Protein AF-A0A2V9ZA50-F1 (afdb_monomer_lite)

pLDDT: mean 76.61, std 16.02, range [46.16, 93.06]

Radius of gyration: 26.29 Å; chains: 1; bounding box: 40×32×88 Å

Foldseek 3Di:
DPPLVVVLVVLVVPDDLVDQLCVSCVVVLVVLVVQCVVVVVPVVSNVVSVVSNVVSVVVSVVSRPVPDDDDPDPPPPDPPDDDDDPPPDDPPPPDDD

Structure (mmCIF, N/CA/C/O backbone):
data_AF-A0A2V9ZA50-F1
#
_entry.id   AF-A0A2V9ZA50-F1
#
loop_
_atom_site.group_PDB
_atom_site.id
_atom_site.type_symbol
_atom_site.label_atom_id
_atom_site.label_alt_id
_atom_site.label_comp_id
_atom_site.label_asym_id
_atom_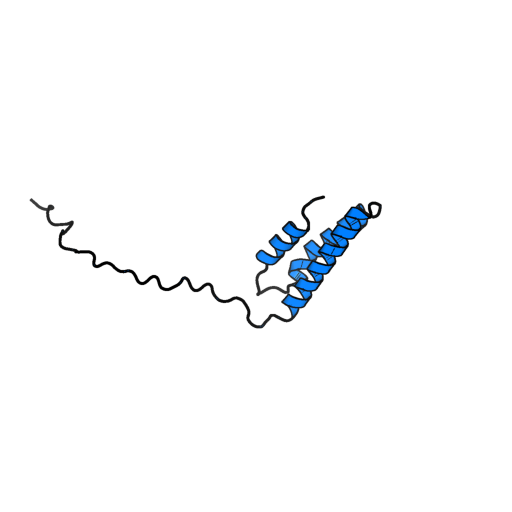site.label_entity_id
_atom_site.label_seq_id
_atom_site.pdbx_PDB_ins_code
_atom_site.Cartn_x
_atom_site.Cartn_y
_atom_site.Cartn_z
_atom_site.occupancy
_atom_site.B_iso_or_equiv
_atom_site.auth_seq_id
_atom_site.auth_comp_id
_atom_site.auth_asym_id
_atom_site.auth_atom_id
_atom_site.pdbx_PDB_model_num
ATOM 1 N N . MET A 1 1 ? -15.813 -0.631 5.575 1.00 60.38 1 MET A N 1
ATOM 2 C CA . MET A 1 1 ? -14.493 -0.207 5.072 1.00 60.38 1 MET A CA 1
ATOM 3 C C . MET A 1 1 ? -14.473 -0.186 3.558 1.00 60.38 1 MET A C 1
ATOM 5 O O . MET A 1 1 ? -15.025 -1.117 2.974 1.00 60.38 1 MET A O 1
ATOM 9 N N . PRO A 1 2 ? -13.886 0.841 2.918 1.00 65.25 2 PRO A N 1
ATOM 10 C CA . PRO A 1 2 ? -13.590 0.783 1.491 1.00 65.25 2 PRO A CA 1
ATOM 11 C C . PRO A 1 2 ? -12.679 -0.416 1.201 1.00 65.25 2 PRO A C 1
ATOM 13 O O . PRO A 1 2 ? -11.912 -0.851 2.062 1.00 65.25 2 PRO A O 1
ATOM 16 N N . ARG A 1 3 ? -12.793 -0.995 0.004 1.00 85.00 3 ARG A N 1
ATOM 17 C CA . ARG A 1 3 ? -12.028 -2.183 -0.395 1.00 85.00 3 ARG A CA 1
ATOM 18 C C . ARG A 1 3 ? -10.591 -1.785 -0.750 1.00 85.00 3 ARG A C 1
ATOM 20 O O . ARG A 1 3 ? -10.231 -1.731 -1.917 1.00 85.00 3 ARG A O 1
ATOM 27 N N . LEU A 1 4 ? -9.783 -1.471 0.265 1.00 86.81 4 LEU A N 1
ATOM 28 C CA . LEU A 1 4 ? -8.411 -0.961 0.104 1.00 86.81 4 LEU A CA 1
ATOM 29 C C . LEU A 1 4 ? -7.522 -1.885 -0.745 1.00 86.81 4 LEU A C 1
ATOM 31 O O . LEU A 1 4 ? -6.708 -1.400 -1.526 1.00 86.81 4 LEU A O 1
ATOM 35 N N . GLY A 1 5 ? -7.739 -3.200 -0.664 1.00 86.88 5 GLY A N 1
ATOM 36 C CA . GLY A 1 5 ? -7.051 -4.165 -1.522 1.00 86.88 5 GLY A CA 1
ATOM 37 C C . GLY A 1 5 ? -7.420 -4.059 -3.007 1.00 86.88 5 GLY A C 1
ATOM 38 O O . GLY A 1 5 ? -6.560 -4.290 -3.855 1.00 86.88 5 GLY A O 1
ATOM 39 N N . ASP A 1 6 ? -8.657 -3.674 -3.339 1.00 89.69 6 ASP A N 1
ATOM 40 C CA . ASP A 1 6 ? -9.063 -3.440 -4.731 1.00 89.69 6 ASP A CA 1
ATOM 41 C C . ASP A 1 6 ? -8.395 -2.169 -5.262 1.00 89.69 6 ASP A C 1
ATOM 43 O O . ASP A 1 6 ? -7.785 -2.208 -6.326 1.00 89.69 6 ASP A O 1
ATOM 47 N N . VAL A 1 7 ? -8.399 -1.087 -4.471 1.00 89.31 7 VAL A N 1
ATOM 48 C CA . VAL A 1 7 ? -7.720 0.173 -4.825 1.00 89.31 7 VAL A CA 1
ATOM 49 C C . VAL A 1 7 ? -6.236 -0.078 -5.083 1.00 89.31 7 VAL A C 1
ATOM 51 O O . VAL A 1 7 ? -5.714 0.320 -6.118 1.00 89.31 7 VAL A O 1
ATOM 54 N N . ARG A 1 8 ? -5.554 -0.808 -4.193 1.00 91.69 8 ARG A N 1
ATOM 55 C CA . ARG A 1 8 ? -4.145 -1.172 -4.387 1.00 91.69 8 ARG A CA 1
ATOM 56 C C . ARG A 1 8 ? -3.926 -1.912 -5.709 1.00 91.69 8 ARG A C 1
ATOM 58 O O . ARG A 1 8 ? -3.014 -1.570 -6.454 1.00 91.69 8 ARG A O 1
ATOM 65 N N . ARG A 1 9 ? -4.765 -2.904 -6.019 1.00 88.88 9 ARG A N 1
ATOM 66 C CA . ARG A 1 9 ? -4.670 -3.671 -7.273 1.00 88.88 9 ARG A CA 1
ATOM 67 C C . ARG A 1 9 ? -4.911 -2.809 -8.504 1.00 88.88 9 ARG A C 1
ATOM 69 O O . ARG A 1 9 ? -4.228 -3.003 -9.502 1.00 88.88 9 ARG A O 1
ATOM 76 N N . GLU A 1 10 ? -5.850 -1.870 -8.452 1.00 90.75 10 GLU A N 1
ATOM 77 C CA . GLU A 1 10 ? -6.083 -0.948 -9.564 1.00 90.75 10 GLU A CA 1
ATOM 78 C C . GLU A 1 10 ? -4.836 -0.113 -9.856 1.00 90.75 10 GLU A C 1
ATOM 80 O O . GLU A 1 10 ? -4.432 -0.020 -11.012 1.00 90.75 10 GLU A O 1
ATOM 85 N N . TRP A 1 11 ? -4.170 0.415 -8.829 1.00 90.62 11 TRP A N 1
ATOM 86 C CA . TRP A 1 11 ? -2.902 1.127 -9.012 1.00 90.62 11 TRP A CA 1
ATOM 87 C C . TRP A 1 11 ? -1.819 0.209 -9.595 1.00 90.62 11 TRP A C 1
ATOM 89 O O . TRP A 1 11 ? -1.173 0.571 -10.572 1.00 90.62 11 TRP A O 1
ATOM 99 N N . GLN A 1 12 ? -1.675 -1.015 -9.077 1.00 88.50 12 GLN A N 1
ATOM 100 C CA . GLN A 1 12 ? -0.688 -1.986 -9.576 1.00 88.50 12 GLN A CA 1
ATOM 101 C C . GLN A 1 12 ? -0.896 -2.329 -11.060 1.00 88.50 12 GLN A C 1
ATOM 103 O O . GLN A 1 12 ? 0.063 -2.432 -11.818 1.00 88.50 12 GLN A O 1
ATOM 108 N N . VAL A 1 13 ? -2.147 -2.481 -11.502 1.00 88.38 13 VAL A N 1
ATOM 109 C CA . VAL A 1 13 ? -2.473 -2.795 -12.905 1.00 88.38 13 VAL A CA 1
ATOM 110 C C . VAL A 1 13 ? -2.235 -1.600 -13.832 1.00 88.38 13 VAL A C 1
ATOM 112 O O . VAL A 1 13 ? -1.895 -1.796 -15.000 1.00 88.38 13 VAL A O 1
ATOM 115 N N . ASN A 1 14 ? -2.404 -0.376 -13.328 1.00 88.06 14 ASN A N 1
ATOM 116 C CA . ASN A 1 14 ? -2.173 0.852 -14.090 1.00 88.06 14 ASN A CA 1
ATOM 117 C C . ASN A 1 14 ? -0.706 1.311 -14.079 1.00 88.06 14 ASN A C 1
ATOM 119 O O . ASN A 1 14 ? -0.373 2.271 -14.775 1.00 88.06 14 ASN A O 1
ATOM 123 N N . PHE A 1 15 ? 0.171 0.633 -13.335 1.00 86.81 15 PHE A N 1
ATOM 124 C CA . PHE A 1 15 ? 1.592 0.947 -13.319 1.00 86.81 15 PHE A CA 1
ATOM 125 C C . PHE A 1 15 ? 2.241 0.707 -14.692 1.00 86.81 15 PHE A C 1
ATOM 127 O O . PHE A 1 15 ? 2.183 -0.388 -15.271 1.00 86.81 15 PHE A O 1
ATOM 134 N N . SER A 1 16 ? 2.889 1.753 -15.202 1.00 78.69 16 SER A N 1
ATOM 135 C CA . SER A 1 16 ? 3.716 1.709 -16.402 1.00 78.69 16 SER A CA 1
ATOM 136 C C . SER A 1 16 ? 5.164 1.447 -16.001 1.00 78.69 16 SER A C 1
ATOM 138 O O . SER A 1 16 ? 5.709 2.149 -15.160 1.00 78.69 16 SER A O 1
ATOM 140 N N . SER A 1 17 ? 5.822 0.487 -16.650 1.00 71.19 17 SER A N 1
ATOM 141 C CA . SER A 1 17 ? 7.209 0.087 -16.356 1.00 71.19 17 SER A CA 1
ATOM 142 C C . SER A 1 17 ? 8.270 1.144 -16.711 1.00 71.19 17 SER A C 1
ATOM 144 O O . SER A 1 17 ? 9.454 0.837 -16.702 1.00 71.19 17 SER A O 1
ATOM 146 N N . GLY A 1 18 ? 7.860 2.350 -17.117 1.00 71.38 18 GLY A N 1
ATOM 147 C CA . GLY A 1 18 ? 8.756 3.477 -17.393 1.00 71.38 18 GLY A CA 1
ATOM 148 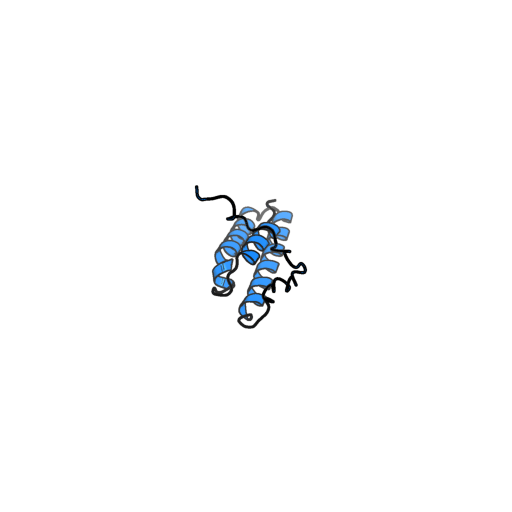C C . GLY A 1 18 ? 8.933 4.435 -16.212 1.00 71.38 18 GLY A C 1
ATOM 149 O O . GLY A 1 18 ? 9.805 5.297 -16.275 1.00 71.38 18 GLY A O 1
ATOM 150 N N . ASP A 1 19 ? 8.121 4.290 -15.164 1.00 74.38 19 ASP A N 1
ATOM 151 C CA . ASP A 1 19 ? 8.151 5.118 -13.960 1.00 74.38 19 ASP A CA 1
ATOM 152 C C . ASP A 1 19 ? 8.731 4.326 -12.779 1.00 74.38 19 ASP A C 1
ATOM 154 O O . ASP A 1 19 ? 8.666 3.098 -12.742 1.00 74.38 19 ASP A O 1
ATOM 158 N N . SER A 1 20 ? 9.293 5.021 -11.786 1.00 85.44 20 SER A N 1
ATOM 159 C CA . SER A 1 20 ? 9.711 4.380 -10.534 1.00 85.44 20 SER A CA 1
ATOM 160 C C . SER A 1 20 ? 8.472 3.926 -9.761 1.00 85.44 20 SER A C 1
ATOM 162 O O . SER A 1 20 ? 7.579 4.729 -9.485 1.00 85.44 20 SER A O 1
ATOM 164 N N . ALA A 1 21 ? 8.423 2.642 -9.393 1.00 86.62 21 ALA A N 1
ATOM 165 C CA . ALA A 1 21 ? 7.326 2.074 -8.609 1.00 86.62 21 ALA A CA 1
ATOM 166 C C . ALA A 1 21 ? 7.112 2.814 -7.277 1.00 86.62 21 ALA A C 1
ATOM 168 O O . ALA A 1 21 ? 5.974 2.948 -6.829 1.00 86.62 21 ALA A O 1
ATOM 169 N N . ASP A 1 22 ? 8.190 3.322 -6.672 1.00 86.88 22 ASP A N 1
ATOM 170 C CA . ASP A 1 22 ? 8.150 4.076 -5.415 1.00 86.88 22 ASP A CA 1
ATOM 171 C C . ASP A 1 22 ? 7.461 5.442 -5.600 1.00 86.88 22 ASP A C 1
ATOM 173 O O . ASP A 1 22 ? 6.498 5.736 -4.894 1.00 86.88 22 ASP A O 1
ATOM 177 N N . ASP A 1 23 ? 7.865 6.212 -6.621 1.00 88.31 23 ASP A N 1
ATOM 178 C CA . ASP A 1 23 ? 7.263 7.513 -6.972 1.00 88.31 23 ASP A CA 1
ATOM 179 C C . ASP A 1 23 ? 5.790 7.354 -7.370 1.00 88.31 23 ASP A C 1
ATOM 181 O O . ASP A 1 23 ? 4.917 8.087 -6.904 1.00 88.31 23 ASP A O 1
ATOM 185 N N . TYR A 1 24 ? 5.490 6.361 -8.215 1.00 90.50 24 TYR A N 1
ATOM 186 C CA . TYR A 1 24 ? 4.129 6.118 -8.688 1.00 90.50 24 TYR A CA 1
ATOM 187 C C . TYR A 1 24 ? 3.179 5.761 -7.539 1.00 90.50 24 TYR A C 1
ATOM 189 O O . TYR A 1 24 ? 2.023 6.180 -7.539 1.00 90.50 24 TYR A O 1
ATOM 197 N N . MET A 1 25 ? 3.651 4.997 -6.552 1.00 90.56 25 MET A N 1
ATOM 198 C CA . MET A 1 25 ? 2.833 4.544 -5.425 1.00 90.56 25 MET A CA 1
ATOM 199 C C . MET A 1 25 ? 2.810 5.518 -4.237 1.00 90.56 25 MET A C 1
ATOM 201 O O . MET A 1 25 ? 2.018 5.315 -3.309 1.00 90.56 25 MET A O 1
ATOM 205 N N . GLU A 1 26 ? 3.620 6.581 -4.244 1.00 91.31 26 GLU A N 1
ATOM 206 C CA . GLU A 1 26 ? 3.696 7.565 -3.156 1.00 91.31 26 GLU A CA 1
ATOM 207 C C . GLU A 1 26 ? 2.322 8.153 -2.761 1.00 91.31 26 GLU A C 1
ATOM 209 O O . GLU A 1 26 ? 1.997 8.138 -1.567 1.00 91.31 26 GLU A O 1
ATOM 214 N N . PRO A 1 27 ? 1.441 8.568 -3.698 1.00 92.44 27 PRO A N 1
ATOM 215 C CA . PRO A 1 27 ? 0.136 9.127 -3.335 1.00 92.44 27 PRO A CA 1
ATOM 216 C C . PRO A 1 27 ? -0.778 8.115 -2.625 1.00 92.44 27 PRO A C 1
ATOM 218 O O . PRO A 1 27 ? -1.563 8.467 -1.736 1.00 92.44 27 PRO A O 1
ATOM 221 N N . LEU A 1 28 ? -0.681 6.836 -3.003 1.00 91.62 28 LEU A N 1
ATOM 222 C CA . LEU A 1 28 ? -1.439 5.761 -2.368 1.00 91.62 28 LEU A CA 1
ATOM 223 C C . LEU A 1 28 ? -0.918 5.488 -0.950 1.00 91.62 28 LEU A C 1
ATOM 225 O O . LEU A 1 28 ? -1.708 5.277 -0.026 1.00 91.62 28 LEU A O 1
ATOM 229 N N . LYS A 1 29 ? 0.403 5.547 -0.761 1.00 91.81 29 LYS A N 1
ATOM 230 C CA . LYS A 1 29 ? 1.051 5.407 0.548 1.00 91.81 29 LYS A CA 1
ATOM 231 C C . LYS A 1 29 ? 0.659 6.539 1.499 1.00 91.81 29 LYS A C 1
ATOM 233 O O . LYS A 1 29 ? 0.334 6.265 2.656 1.00 91.81 29 LYS A O 1
ATOM 238 N N . ASP A 1 30 ? 0.622 7.779 1.015 1.00 92.56 30 ASP A N 1
ATOM 239 C CA . ASP A 1 30 ? 0.151 8.930 1.796 1.00 92.56 30 ASP A CA 1
ATOM 240 C C . ASP A 1 30 ? -1.317 8.758 2.216 1.00 92.56 30 ASP A C 1
ATOM 242 O O . ASP A 1 30 ? -1.664 8.909 3.388 1.00 92.56 30 ASP A O 1
ATOM 246 N N . SER A 1 31 ? -2.161 8.287 1.294 1.00 91.81 31 SER A N 1
ATOM 247 C CA . SER A 1 31 ? -3.570 7.991 1.580 1.00 91.81 31 SER A CA 1
ATOM 248 C C . SER A 1 31 ? -3.736 6.941 2.689 1.00 91.81 31 SER A C 1
ATOM 250 O O . SER A 1 31 ? -4.578 7.099 3.574 1.00 91.81 31 SER A O 1
ATOM 252 N N . PHE A 1 32 ? -2.930 5.874 2.691 1.00 91.06 32 PHE A N 1
ATOM 253 C CA . PHE A 1 32 ? -2.949 4.867 3.762 1.00 91.06 32 PHE A CA 1
ATOM 254 C C . PHE A 1 32 ? -2.429 5.419 5.097 1.00 91.06 32 PHE A C 1
ATOM 256 O O . PHE A 1 32 ? -2.976 5.089 6.154 1.00 91.06 32 PHE A O 1
ATOM 263 N N . SER A 1 33 ? -1.430 6.303 5.069 1.00 90.12 33 SER A N 1
ATOM 264 C CA . SER A 1 33 ? -0.948 7.014 6.260 1.00 90.12 33 SER A CA 1
ATOM 265 C C . SER A 1 33 ? -2.048 7.894 6.868 1.00 90.12 33 SER A C 1
ATOM 267 O O . SER A 1 33 ? -2.336 7.799 8.065 1.00 90.12 33 SER A O 1
ATOM 269 N N . ALA A 1 34 ? -2.747 8.666 6.032 1.00 91.88 34 ALA A N 1
ATOM 270 C CA . ALA A 1 34 ? -3.881 9.485 6.449 1.00 91.88 34 ALA A CA 1
ATOM 271 C C . ALA A 1 34 ? -5.008 8.629 7.049 1.00 91.88 34 ALA A C 1
ATOM 273 O O . ALA A 1 34 ? -5.495 8.932 8.136 1.00 91.88 34 ALA A O 1
ATOM 274 N N . LEU A 1 35 ? -5.366 7.509 6.410 1.00 89.38 35 LEU A N 1
ATOM 275 C CA . LEU A 1 35 ? -6.358 6.569 6.948 1.00 89.38 35 LEU A CA 1
ATOM 276 C C . LEU A 1 35 ? -5.932 5.986 8.302 1.00 89.38 35 LEU A C 1
ATOM 278 O O . LEU A 1 35 ? -6.754 5.862 9.205 1.00 89.38 35 LEU A O 1
ATOM 282 N N . THR A 1 36 ? -4.652 5.665 8.480 1.00 87.75 36 THR A N 1
ATOM 283 C CA . THR A 1 36 ? -4.141 5.171 9.768 1.00 87.75 36 THR A CA 1
ATOM 284 C C . THR A 1 36 ? -4.286 6.223 10.870 1.00 87.75 36 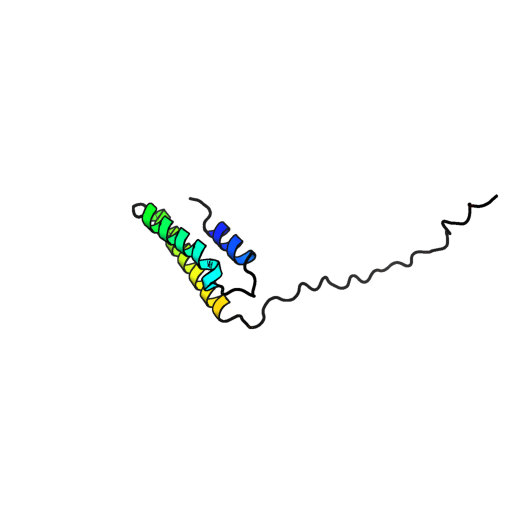THR A C 1
ATOM 286 O O . THR A 1 36 ? -4.634 5.885 12.001 1.00 87.75 36 THR A O 1
ATOM 289 N N . SER A 1 37 ? -4.048 7.497 10.546 1.00 90.06 37 SER A N 1
ATOM 290 C CA . SER A 1 37 ? -4.192 8.609 11.491 1.00 90.06 37 SER A CA 1
ATOM 291 C C . SER A 1 37 ? -5.657 8.891 11.837 1.00 90.06 37 SER A C 1
ATOM 293 O O . SER A 1 37 ? -5.994 9.033 13.012 1.00 90.06 37 SER A O 1
ATOM 295 N N . GLU A 1 38 ? -6.539 8.938 10.837 1.00 90.19 38 GLU A N 1
ATOM 296 C CA . GLU A 1 38 ? -7.970 9.224 11.026 1.00 90.19 38 GLU A CA 1
ATOM 297 C C . GLU A 1 38 ? -8.686 8.115 11.808 1.00 90.19 38 GLU A C 1
ATOM 299 O O . GLU A 1 38 ? -9.543 8.387 12.649 1.00 90.19 38 GLU A O 1
ATOM 304 N N . PHE A 1 39 ? -8.308 6.856 11.578 1.00 87.19 39 PHE A N 1
ATOM 305 C CA . PHE A 1 39 ? -8.911 5.692 12.229 1.00 87.19 39 PHE A CA 1
ATOM 306 C C . PHE A 1 39 ? -8.058 5.134 13.377 1.00 87.19 39 PHE A C 1
ATOM 308 O O . PHE A 1 39 ? -8.193 3.969 13.745 1.00 87.19 39 PHE A O 1
ATOM 315 N N . ALA A 1 40 ? -7.216 5.962 14.002 1.00 84.12 40 ALA A N 1
ATOM 316 C CA . ALA A 1 40 ? -6.320 5.532 15.080 1.00 84.12 40 ALA A CA 1
ATOM 317 C C . ALA A 1 40 ? -7.038 4.904 16.297 1.00 84.12 40 ALA A C 1
ATOM 319 O O . ALA A 1 40 ? -6.414 4.177 17.068 1.00 84.12 40 ALA A O 1
ATOM 320 N N . GLY A 1 41 ? -8.333 5.188 16.482 1.00 87.81 41 GLY A N 1
ATOM 321 C CA . GLY A 1 41 ? -9.158 4.638 17.563 1.00 87.81 41 GLY A CA 1
ATOM 322 C C . GLY A 1 41 ? -9.848 3.305 17.254 1.00 87.81 41 GLY A C 1
ATOM 323 O O . GLY A 1 41 ? -10.511 2.769 18.138 1.00 87.81 41 GLY A O 1
ATOM 324 N N . ASP A 1 42 ? -9.727 2.781 16.034 1.00 89.75 42 ASP A N 1
ATOM 325 C CA . ASP A 1 42 ? -10.395 1.551 15.609 1.00 89.75 42 ASP A CA 1
ATOM 326 C C . ASP A 1 42 ? -9.351 0.533 15.109 1.00 89.75 42 ASP A C 1
ATOM 328 O O . ASP A 1 42 ? -8.769 0.646 14.025 1.00 89.75 42 ASP A O 1
ATOM 332 N N . GLU A 1 43 ? -9.072 -0.458 15.964 1.00 88.06 43 GLU A N 1
ATOM 333 C CA . GLU A 1 43 ? -8.026 -1.463 15.740 1.00 88.06 43 GLU A CA 1
ATOM 334 C C . GLU A 1 43 ? -8.295 -2.350 14.520 1.00 88.06 43 GLU A C 1
ATOM 336 O O . GLU A 1 43 ? -7.344 -2.807 13.880 1.00 88.06 43 GLU A O 1
ATOM 341 N N . GLU A 1 44 ? -9.563 -2.576 14.158 1.00 87.69 44 GLU A N 1
ATOM 342 C CA . GLU A 1 44 ? -9.906 -3.379 12.982 1.00 87.69 44 GLU A CA 1
ATOM 343 C C . GLU A 1 44 ? -9.450 -2.663 11.708 1.00 87.69 44 GLU A C 1
ATOM 345 O O . GLU A 1 44 ? -8.790 -3.253 10.847 1.00 87.69 44 GLU A O 1
ATOM 350 N N . VAL A 1 45 ? -9.732 -1.362 11.618 1.00 86.62 45 VAL A N 1
ATOM 351 C CA . VAL A 1 45 ? -9.306 -0.518 10.490 1.00 86.62 45 VAL A CA 1
ATOM 352 C C . VAL A 1 45 ? -7.803 -0.474 10.406 1.00 86.62 45 VAL A C 1
ATOM 354 O O . VAL A 1 45 ? -7.241 -0.657 9.329 1.00 86.62 45 VAL A O 1
ATOM 357 N N . LYS A 1 46 ? -7.160 -0.240 11.549 1.00 88.62 46 LYS A N 1
ATOM 358 C CA . LYS A 1 46 ? -5.717 -0.108 11.627 1.00 88.62 46 LYS A CA 1
ATOM 359 C C . LYS A 1 46 ? -5.038 -1.381 11.135 1.00 88.62 46 LYS A C 1
ATOM 361 O O . LYS A 1 46 ? -4.185 -1.301 10.261 1.00 88.62 46 LYS A O 1
ATOM 366 N N . SER A 1 47 ? -5.495 -2.547 11.592 1.00 89.19 47 SER A N 1
ATOM 367 C CA . SER A 1 47 ? -4.960 -3.833 11.142 1.00 89.19 47 SER A CA 1
ATOM 368 C C . SER A 1 47 ? -5.142 -4.048 9.635 1.00 89.19 47 SER A C 1
ATOM 370 O O . SER A 1 47 ? -4.234 -4.544 8.964 1.00 89.19 47 SER A O 1
ATOM 372 N N . ILE A 1 48 ? -6.287 -3.642 9.074 1.00 90.06 48 ILE A N 1
ATOM 373 C CA . ILE A 1 48 ? -6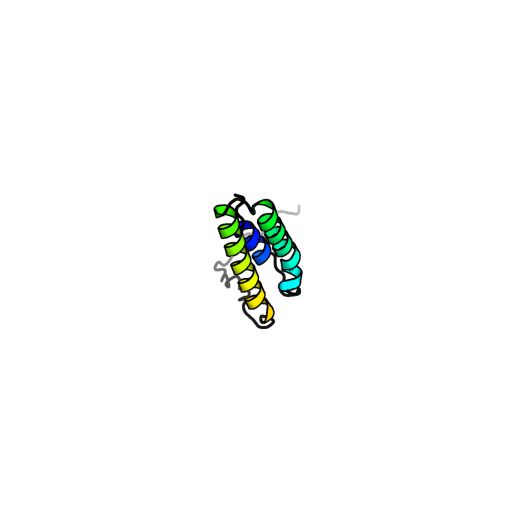.527 -3.718 7.628 1.00 90.06 48 ILE A CA 1
ATOM 374 C C . ILE A 1 48 ? -5.575 -2.780 6.877 1.00 90.06 48 ILE A C 1
ATOM 376 O O . ILE A 1 48 ? -4.917 -3.224 5.940 1.00 90.06 48 ILE A O 1
ATOM 380 N N . VAL A 1 49 ? -5.472 -1.512 7.277 1.00 89.88 49 VAL A N 1
ATOM 381 C CA . VAL A 1 49 ? -4.623 -0.515 6.605 1.00 89.88 49 VAL A CA 1
ATOM 382 C C . VAL A 1 49 ? -3.143 -0.886 6.714 1.00 89.88 49 VAL A C 1
ATOM 384 O O . VAL A 1 49 ? -2.430 -0.811 5.717 1.00 89.88 49 VAL A O 1
ATOM 387 N N . GLU A 1 50 ? -2.680 -1.353 7.875 1.00 90.50 50 GLU A N 1
ATOM 388 C CA . GLU A 1 50 ? -1.302 -1.819 8.077 1.00 90.50 50 GLU A CA 1
ATOM 389 C C . GLU A 1 50 ? -0.985 -3.022 7.184 1.00 90.50 50 GLU A C 1
ATOM 391 O O . GLU A 1 50 ? 0.064 -3.058 6.537 1.00 90.50 50 GLU A O 1
ATOM 396 N N . ARG A 1 51 ? -1.916 -3.978 7.074 1.00 92.06 51 ARG A N 1
ATOM 397 C CA . ARG A 1 51 ? -1.767 -5.128 6.177 1.00 92.06 51 ARG A CA 1
ATOM 398 C C . ARG A 1 51 ? -1.667 -4.693 4.715 1.00 92.06 51 ARG A C 1
ATOM 400 O O . ARG A 1 51 ? -0.770 -5.141 4.005 1.00 92.06 51 ARG A O 1
ATOM 407 N N . GLU A 1 52 ? -2.560 -3.818 4.262 1.00 91.69 52 GLU A N 1
ATOM 408 C CA . GLU A 1 52 ? -2.532 -3.310 2.885 1.00 91.69 52 GLU A CA 1
ATOM 409 C C . GLU A 1 52 ? -1.285 -2.462 2.602 1.00 91.69 52 GLU A C 1
ATOM 411 O O . GLU A 1 52 ? -0.706 -2.565 1.521 1.00 91.69 52 GLU A O 1
ATOM 416 N N . THR A 1 53 ? -0.815 -1.696 3.587 1.00 91.19 53 THR A N 1
ATOM 417 C CA . THR A 1 53 ? 0.444 -0.942 3.516 1.00 91.19 53 THR A CA 1
ATOM 418 C C . THR A 1 53 ? 1.642 -1.877 3.396 1.00 91.19 53 THR A C 1
ATOM 420 O O . THR A 1 53 ? 2.546 -1.614 2.605 1.00 91.19 53 THR A O 1
ATOM 423 N N . SER A 1 54 ? 1.660 -2.991 4.130 1.00 93.06 54 SER A N 1
ATOM 424 C CA . SER A 1 54 ? 2.720 -3.996 4.000 1.00 93.06 54 SER A CA 1
ATOM 425 C C . SER A 1 54 ? 2.757 -4.574 2.589 1.00 93.06 54 SER A C 1
ATOM 427 O O . SER A 1 54 ? 3.823 -4.616 1.987 1.00 93.06 54 SER A O 1
ATOM 429 N N . TYR A 1 55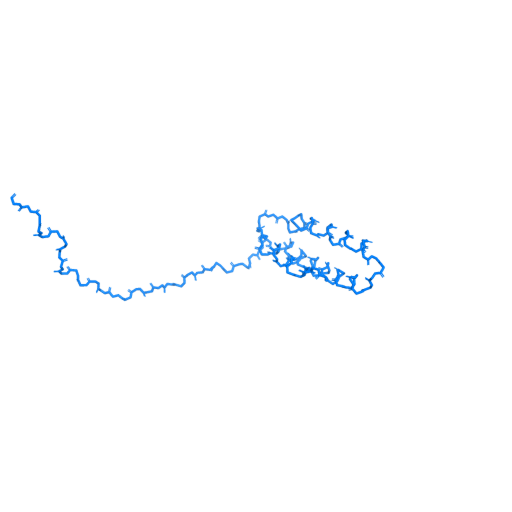 ? 1.604 -4.957 2.035 1.00 92.38 55 TYR A N 1
ATOM 430 C CA . TYR A 1 55 ? 1.528 -5.478 0.669 1.00 92.38 55 TYR A CA 1
ATOM 431 C C . TYR A 1 55 ? 1.914 -4.450 -0.397 1.00 92.38 55 TYR A C 1
ATOM 433 O O . TYR A 1 55 ? 2.465 -4.818 -1.429 1.00 92.38 55 TYR A O 1
ATOM 441 N N . LEU A 1 56 ? 1.610 -3.170 -0.171 1.00 91.38 56 LEU A N 1
ATOM 442 C CA . LEU A 1 56 ? 2.042 -2.096 -1.060 1.00 91.38 56 LEU A CA 1
ATOM 443 C C . LEU A 1 56 ? 3.571 -1.975 -1.073 1.00 91.38 56 LEU A C 1
ATOM 445 O O . LEU A 1 56 ? 4.159 -1.941 -2.146 1.00 91.38 56 LEU A O 1
ATOM 449 N N . ASN A 1 57 ? 4.212 -1.935 0.100 1.00 90.75 57 ASN A N 1
ATOM 450 C CA . ASN A 1 57 ? 5.673 -1.827 0.184 1.00 90.75 57 ASN A CA 1
ATOM 451 C C . ASN A 1 57 ? 6.383 -3.064 -0.381 1.00 90.75 57 ASN A C 1
ATOM 453 O O . ASN A 1 57 ? 7.427 -2.915 -1.005 1.00 90.75 57 ASN A O 1
ATOM 457 N N . ASP A 1 58 ? 5.817 -4.256 -0.175 1.00 91.25 58 ASP A N 1
ATOM 458 C CA . ASP A 1 58 ? 6.324 -5.507 -0.750 1.00 91.25 58 ASP A CA 1
ATOM 459 C C . ASP A 1 58 ? 6.324 -5.432 -2.284 1.00 91.25 58 ASP A C 1
ATOM 461 O O . ASP A 1 58 ? 7.366 -5.583 -2.911 1.00 91.25 58 ASP A O 1
ATOM 465 N N . TRP A 1 59 ? 5.198 -5.022 -2.875 1.00 90.81 59 TRP A N 1
ATOM 466 C CA . TRP A 1 59 ? 5.084 -4.839 -4.323 1.00 90.81 59 TRP A CA 1
ATOM 467 C C . TRP A 1 59 ? 6.040 -3.766 -4.871 1.00 90.81 59 TRP A C 1
ATOM 469 O O . TRP A 1 59 ? 6.646 -3.962 -5.922 1.00 90.81 59 TRP A O 1
ATOM 479 N N . ILE A 1 60 ? 6.205 -2.640 -4.161 1.00 89.38 60 ILE A N 1
ATOM 480 C CA . ILE A 1 60 ? 7.177 -1.599 -4.540 1.00 89.38 60 ILE A CA 1
ATOM 481 C C . ILE A 1 60 ? 8.597 -2.171 -4.521 1.00 89.38 60 ILE A C 1
ATOM 483 O O . ILE A 1 60 ? 9.378 -1.864 -5.415 1.00 89.38 60 ILE A O 1
ATOM 487 N N . ALA A 1 61 ? 8.941 -2.988 -3.521 1.00 88.62 61 ALA A N 1
ATOM 488 C CA . ALA A 1 61 ? 10.255 -3.612 -3.426 1.00 88.62 61 ALA A CA 1
ATOM 489 C C . ALA A 1 61 ? 10.499 -4.604 -4.572 1.00 88.62 61 ALA A C 1
ATOM 491 O O . ALA A 1 61 ? 11.581 -4.579 -5.151 1.00 88.62 61 ALA A O 1
ATOM 492 N N . GLU A 1 62 ? 9.495 -5.405 -4.942 1.00 86.44 62 GLU A N 1
ATOM 493 C CA . GLU A 1 62 ? 9.554 -6.291 -6.114 1.00 86.44 62 GLU A CA 1
ATOM 494 C C . GLU A 1 62 ? 9.784 -5.486 -7.404 1.00 86.44 62 GLU A C 1
ATOM 496 O O . GLU A 1 62 ? 10.697 -5.776 -8.169 1.00 86.44 62 GLU A O 1
ATOM 501 N N . HIS A 1 63 ? 9.039 -4.396 -7.602 1.00 81.31 63 HIS A N 1
ATOM 502 C CA . HIS A 1 63 ? 9.086 -3.599 -8.835 1.00 81.31 63 HIS A CA 1
ATOM 503 C C . HIS A 1 63 ? 10.191 -2.526 -8.840 1.00 81.31 63 HIS A C 1
ATOM 505 O O . HIS A 1 63 ? 10.276 -1.723 -9.770 1.00 81.31 63 HIS A O 1
ATOM 511 N N . ARG A 1 64 ? 11.044 -2.489 -7.807 1.00 72.50 64 ARG A N 1
ATOM 512 C CA . ARG A 1 64 ? 12.213 -1.599 -7.727 1.00 72.50 64 ARG A CA 1
ATOM 513 C C . ARG A 1 64 ? 13.422 -2.158 -8.476 1.00 72.50 64 ARG A C 1
ATOM 515 O O . ARG A 1 64 ? 14.218 -1.373 -8.982 1.00 72.50 64 ARG A O 1
ATOM 522 N N . ASP A 1 65 ? 13.548 -3.484 -8.535 1.00 59.56 65 ASP A N 1
ATOM 523 C CA . ASP A 1 65 ? 14.669 -4.185 -9.177 1.00 59.56 65 ASP A CA 1
ATOM 524 C C . ASP A 1 65 ? 14.300 -4.757 -10.568 1.00 59.56 65 ASP A C 1
ATOM 526 O O . ASP A 1 65 ? 15.179 -5.142 -11.341 1.00 59.56 65 ASP A O 1
ATOM 530 N N . GLU A 1 66 ? 13.012 -4.767 -10.932 1.00 52.28 66 GLU A N 1
ATOM 531 C CA . GLU A 1 66 ? 12.469 -5.322 -12.185 1.00 52.28 66 GLU A CA 1
ATOM 532 C C . GLU A 1 66 ? 12.606 -4.399 -13.419 1.00 52.28 66 GLU A C 1
ATOM 534 O O . GLU A 1 66 ? 11.750 -4.370 -14.304 1.00 52.28 66 GLU A O 1
ATOM 539 N N . GLU A 1 67 ? 13.756 -3.736 -13.589 1.00 51.03 67 GLU A N 1
ATOM 540 C CA . GLU A 1 67 ? 14.205 -3.331 -14.938 1.00 51.03 67 GLU A CA 1
ATOM 541 C C . GLU A 1 67 ? 14.494 -4.552 -15.852 1.00 51.03 67 GLU A C 1
ATOM 543 O O . GLU A 1 67 ? 14.878 -4.388 -17.011 1.00 51.03 67 GLU A O 1
ATOM 548 N N . ALA A 1 68 ? 14.288 -5.789 -15.385 1.00 49.53 68 ALA A N 1
ATOM 549 C CA . ALA A 1 68 ? 14.489 -7.008 -16.158 1.00 49.53 68 ALA A CA 1
ATOM 550 C C . ALA A 1 68 ? 13.262 -7.942 -16.122 1.00 49.53 68 ALA A C 1
ATOM 552 O O . ALA A 1 68 ? 13.127 -8.778 -15.241 1.00 49.53 68 ALA A O 1
ATOM 553 N N . ASP A 1 69 ? 12.441 -7.831 -17.169 1.00 50.44 69 ASP A N 1
ATOM 554 C CA . ASP A 1 69 ? 11.853 -8.977 -17.877 1.00 50.44 69 ASP A CA 1
ATOM 555 C C . ASP A 1 69 ? 10.890 -9.901 -17.099 1.00 50.44 69 ASP A C 1
ATOM 557 O O . ASP A 1 69 ? 11.256 -11.013 -16.753 1.00 50.44 69 ASP A O 1
ATOM 561 N N . ASP A 1 70 ? 9.614 -9.519 -16.938 1.00 47.25 70 ASP A N 1
ATOM 562 C CA . ASP A 1 70 ? 8.528 -10.522 -16.894 1.00 47.25 70 ASP A CA 1
ATOM 563 C C . ASP A 1 70 ? 7.147 -9.937 -17.249 1.00 47.25 70 ASP A C 1
ATOM 565 O O . ASP A 1 70 ? 6.175 -9.931 -16.493 1.00 47.25 70 ASP A O 1
ATOM 569 N N . LYS A 1 71 ? 7.020 -9.416 -18.471 1.00 53.31 71 LYS A N 1
ATOM 570 C CA . LYS A 1 71 ? 5.718 -9.461 -19.145 1.00 53.31 71 LYS A CA 1
ATOM 571 C C . LYS A 1 71 ? 5.891 -10.358 -20.357 1.00 53.31 71 LYS A C 1
ATOM 573 O O . LYS A 1 71 ? 6.435 -9.879 -21.358 1.00 53.31 71 LYS A O 1
ATOM 578 N N . PRO A 1 72 ? 5.418 -11.622 -20.348 1.00 54.12 72 PRO A N 1
ATOM 579 C CA . PRO A 1 72 ? 5.250 -12.325 -21.604 1.00 54.12 72 PRO A CA 1
ATOM 580 C C . PRO A 1 72 ? 4.352 -11.444 -22.470 1.00 54.12 72 PRO A C 1
ATOM 582 O O . PRO A 1 72 ? 3.197 -11.163 -22.127 1.00 54.12 72 PRO A O 1
ATOM 585 N N . LYS A 1 73 ? 4.911 -10.948 -23.582 1.00 53.94 73 LYS A N 1
ATOM 586 C CA . LYS A 1 73 ? 4.132 -10.325 -24.652 1.00 53.94 73 LYS A CA 1
ATOM 587 C C . LYS A 1 73 ? 2.954 -11.254 -24.888 1.00 53.94 73 LYS A C 1
ATOM 589 O O . LYS A 1 73 ? 3.160 -12.432 -25.171 1.00 53.94 73 LYS A O 1
ATOM 594 N N . ARG A 1 74 ? 1.730 -10.748 -24.739 1.00 58.44 74 ARG A N 1
ATOM 595 C CA . ARG A 1 74 ? 0.537 -11.473 -25.168 1.00 58.44 74 ARG A CA 1
ATOM 596 C C . ARG A 1 74 ? 0.690 -11.739 -26.663 1.00 58.44 74 ARG A C 1
ATOM 598 O O . ARG A 1 74 ? 0.355 -10.888 -27.478 1.00 58.44 74 ARG A O 1
ATOM 605 N N . ALA A 1 75 ? 1.255 -12.886 -27.018 1.00 54.22 75 ALA A N 1
ATOM 606 C CA . ALA A 1 75 ? 1.176 -13.407 -28.361 1.00 54.22 75 ALA A CA 1
ATOM 607 C C . ALA A 1 75 ? -0.287 -13.812 -28.540 1.00 54.22 75 ALA A C 1
ATOM 609 O O . ALA A 1 75 ? -0.753 -14.779 -27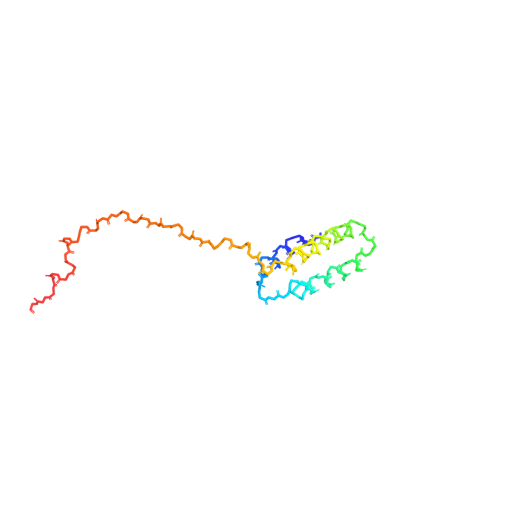.938 1.00 54.22 75 ALA A O 1
ATOM 610 N N . LEU A 1 76 ? -1.035 -13.008 -29.297 1.00 56.44 76 LEU A N 1
ATOM 611 C CA . LEU A 1 76 ? -2.249 -13.487 -29.941 1.00 56.44 76 LEU A CA 1
ATOM 612 C C . LEU A 1 76 ? -1.804 -14.679 -30.785 1.00 56.44 76 LEU A C 1
ATOM 614 O O . LEU A 1 76 ? -1.025 -14.507 -31.720 1.00 56.44 76 LEU A O 1
ATOM 618 N N . GLY A 1 77 ? -2.191 -15.876 -30.344 1.00 46.16 77 GLY A N 1
ATOM 619 C CA . GLY A 1 77 ? -1.866 -17.119 -31.022 1.00 46.16 77 GLY A CA 1
ATOM 620 C C . GLY A 1 77 ? -2.232 -17.012 -32.494 1.00 46.16 77 GLY A C 1
ATOM 621 O O . GLY A 1 77 ? -3.284 -16.471 -32.835 1.00 46.16 77 GLY A O 1
ATOM 622 N N . ASP A 1 78 ? -1.316 -17.493 -33.324 1.00 55.75 78 ASP A N 1
ATOM 623 C CA . ASP A 1 78 ? -1.487 -17.718 -34.749 1.00 55.75 78 ASP A CA 1
ATOM 624 C C . ASP A 1 78 ? -2.833 -18.424 -34.974 1.00 55.75 78 ASP A C 1
ATOM 626 O O . ASP A 1 78 ? -3.016 -19.589 -34.619 1.00 55.75 78 ASP A O 1
ATOM 630 N N . VAL A 1 79 ? -3.827 -17.674 -35.451 1.00 50.19 79 VAL A N 1
ATOM 631 C CA . VAL A 1 79 ? -5.030 -18.270 -36.018 1.00 50.19 79 VAL A CA 1
ATOM 632 C C . VAL A 1 79 ? -4.629 -18.631 -37.435 1.00 50.19 79 VAL A C 1
ATOM 634 O O . VAL A 1 79 ? -4.710 -17.798 -38.337 1.00 50.19 79 VAL A O 1
ATOM 637 N N . GLU A 1 80 ? -4.177 -19.871 -37.620 1.00 54.12 80 GLU A N 1
ATOM 638 C CA . GLU A 1 80 ? -4.311 -20.533 -38.910 1.00 54.12 80 GLU A CA 1
ATOM 639 C C . GLU A 1 80 ? -5.775 -20.360 -39.322 1.00 54.12 80 GLU A C 1
ATOM 641 O O . GLU A 1 80 ? -6.689 -20.838 -38.649 1.00 54.12 80 GLU A O 1
ATOM 646 N N . THR A 1 81 ? -6.008 -19.590 -40.376 1.00 57.22 81 THR A N 1
ATOM 647 C CA . THR A 1 81 ? -7.304 -19.495 -41.036 1.00 57.22 81 THR A CA 1
ATOM 648 C C . THR A 1 81 ? -7.397 -20.638 -42.043 1.00 57.22 81 THR A C 1
ATOM 650 O O . THR A 1 81 ? -6.753 -20.545 -43.092 1.00 57.22 81 THR A O 1
ATOM 653 N N . PRO A 1 82 ? -8.181 -21.703 -41.805 1.00 54.28 82 PRO A N 1
ATOM 654 C CA . PRO A 1 82 ? -8.633 -22.550 -42.884 1.00 54.28 82 PRO A CA 1
ATOM 655 C C . PRO A 1 82 ? -9.971 -21.994 -43.375 1.00 54.28 82 PRO A C 1
ATOM 657 O O . PRO A 1 82 ? -10.949 -21.985 -42.641 1.00 54.28 82 PRO A O 1
ATOM 660 N N . GLU A 1 83 ? -10.000 -21.480 -44.596 1.00 50.16 83 GLU A N 1
ATOM 661 C CA . GLU A 1 83 ? -10.937 -21.943 -45.626 1.00 50.16 83 GLU A CA 1
ATOM 662 C C . GLU A 1 83 ? -10.709 -21.124 -46.895 1.00 50.16 83 GLU A C 1
ATOM 664 O O . GLU A 1 83 ? -10.763 -19.894 -46.898 1.00 50.16 83 GLU A O 1
ATOM 669 N N . GLU A 1 84 ? -10.407 -21.847 -47.972 1.00 56.56 84 GLU A N 1
ATOM 670 C CA . GLU A 1 84 ? -10.503 -21.368 -49.342 1.00 56.56 84 GLU A CA 1
ATOM 671 C C . GLU A 1 84 ? -11.864 -20.693 -49.538 1.00 56.56 84 GLU A C 1
ATOM 673 O O . GLU A 1 84 ? -12.909 -21.343 -49.519 1.00 56.56 84 GLU A O 1
ATOM 678 N N . PHE A 1 85 ? -11.860 -19.378 -49.740 1.00 52.19 85 PHE A N 1
ATOM 679 C CA . PHE A 1 85 ? -13.009 -18.722 -50.339 1.00 52.19 85 PHE A CA 1
ATOM 680 C C . PHE A 1 85 ? -13.057 -19.158 -51.806 1.00 52.19 85 PHE A C 1
ATOM 682 O O . PHE A 1 85 ? -12.184 -18.800 -52.595 1.00 52.19 85 PHE A O 1
ATOM 689 N N . ASP A 1 86 ? -14.061 -19.966 -52.153 1.00 59.00 86 ASP A N 1
ATOM 690 C CA . ASP A 1 86 ? -14.411 -20.309 -53.533 1.00 59.00 86 ASP A CA 1
ATOM 691 C C . ASP A 1 86 ? -14.898 -19.029 -54.241 1.00 59.00 86 ASP A C 1
ATOM 693 O O . ASP A 1 86 ? -16.082 -18.676 -54.241 1.00 59.00 86 ASP A O 1
ATOM 697 N N . ASP A 1 87 ? -13.939 -18.267 -54.770 1.00 59.66 87 ASP A N 1
ATOM 698 C CA . ASP A 1 87 ? -14.125 -16.984 -55.453 1.00 59.66 87 ASP A CA 1
ATOM 699 C C . ASP A 1 87 ? -14.555 -17.210 -56.914 1.00 59.66 87 ASP A C 1
ATOM 701 O O . ASP A 1 87 ? -13.881 -16.839 -57.872 1.00 59.66 87 ASP A O 1
ATOM 705 N N . SER A 1 88 ? -15.690 -17.889 -57.094 1.00 58.84 88 SER A N 1
ATOM 706 C CA . SER A 1 88 ? -16.266 -18.174 -58.419 1.00 58.84 88 SER A CA 1
ATOM 707 C C . SER A 1 88 ? -17.516 -17.339 -58.731 1.00 58.84 88 SER A C 1
ATOM 709 O O . SER A 1 88 ? -18.150 -17.531 -59.770 1.00 58.84 88 SER A O 1
ATOM 711 N N . ARG A 1 89 ? -17.926 -16.418 -57.849 1.00 62.09 89 ARG A N 1
ATOM 712 C CA . ARG A 1 89 ? -19.087 -15.536 -58.076 1.00 62.09 89 ARG A CA 1
ATOM 713 C C . ARG A 1 89 ? -18.649 -14.077 -58.080 1.00 62.09 89 ARG A C 1
ATOM 715 O O . ARG A 1 89 ? -18.726 -13.388 -57.068 1.00 62.09 89 ARG A O 1
ATOM 722 N N . SER A 1 90 ? -18.194 -13.642 -59.254 1.00 63.91 90 SER A N 1
ATOM 723 C CA . SER A 1 90 ? -17.772 -12.271 -59.543 1.00 63.91 90 SER A CA 1
ATOM 724 C C . SER A 1 90 ? -18.897 -11.274 -59.235 1.00 63.91 90 SER A C 1
ATOM 726 O O . SER A 1 90 ? -19.969 -11.317 -59.833 1.00 63.91 90 SER A O 1
ATOM 728 N N . ILE A 1 91 ? -18.647 -10.374 -58.281 1.00 64.44 91 ILE A N 1
ATOM 729 C CA . ILE A 1 91 ? -19.595 -9.362 -57.770 1.00 64.44 91 ILE A CA 1
ATOM 730 C C . ILE A 1 91 ? -19.770 -8.191 -58.772 1.00 64.44 91 ILE A C 1
ATOM 732 O O . ILE A 1 91 ? -20.584 -7.298 -58.558 1.00 64.44 91 ILE A O 1
ATOM 736 N N . PHE A 1 92 ? -19.040 -8.197 -59.893 1.00 64.19 92 PHE A N 1
ATOM 737 C CA . PHE A 1 92 ? -18.996 -7.102 -60.872 1.00 64.19 92 PHE A CA 1
ATOM 738 C C . PHE A 1 92 ? -19.396 -7.521 -62.299 1.00 64.19 92 PHE A C 1
ATOM 740 O O . PHE A 1 92 ? -18.944 -6.905 -63.258 1.00 64.19 92 PHE A O 1
ATOM 747 N N . ASP A 1 93 ? -20.220 -8.562 -62.461 1.00 61.19 93 ASP A N 1
ATOM 748 C CA . ASP A 1 93 ? -20.620 -9.063 -63.793 1.00 61.19 93 ASP A CA 1
ATOM 749 C C . ASP A 1 93 ? -21.909 -8.421 -64.361 1.00 61.19 93 ASP A C 1
ATOM 751 O O . ASP A 1 93 ? -22.282 -8.707 -65.490 1.00 61.19 93 ASP A O 1
ATOM 755 N N . ASP A 1 94 ? -22.585 -7.528 -63.621 1.00 61.31 94 ASP A N 1
ATOM 756 C CA . ASP A 1 94 ? -23.877 -6.935 -64.034 1.00 61.31 94 ASP A CA 1
ATOM 757 C C . ASP A 1 94 ? -23.873 -5.393 -64.028 1.00 61.31 94 ASP A C 1
ATOM 759 O O . ASP A 1 94 ? -24.791 -4.759 -63.510 1.00 61.31 94 ASP A O 1
ATOM 763 N N . VAL A 1 95 ? -22.821 -4.758 -64.568 1.00 61.72 95 VAL A N 1
ATOM 764 C CA . VAL A 1 95 ? -22.832 -3.307 -64.848 1.00 61.72 95 VAL A CA 1
ATOM 765 C C . VAL A 1 95 ? -22.028 -2.967 -66.114 1.00 61.72 95 VAL A C 1
ATOM 767 O O . VAL A 1 95 ? -20.843 -2.666 -66.033 1.00 61.72 95 VAL A O 1
ATOM 770 N N . ASP A 1 96 ? -22.657 -3.063 -67.290 1.00 60.44 96 ASP A N 1
ATOM 771 C CA . ASP A 1 96 ? -22.918 -1.910 -68.177 1.00 60.44 96 ASP A CA 1
ATOM 772 C C . ASP A 1 96 ? -23.783 -2.337 -69.383 1.00 60.44 96 ASP A C 1
ATOM 774 O O . ASP A 1 96 ? -23.606 -3.420 -69.950 1.00 60.44 96 ASP A O 1
ATOM 778 N N . ALA A 1 97 ? -24.723 -1.463 -69.748 1.00 52.09 97 ALA A N 1
ATOM 779 C CA . ALA A 1 97 ? -25.625 -1.531 -70.896 1.00 52.09 97 ALA A CA 1
ATOM 780 C C . ALA A 1 97 ? -25.449 -0.267 -71.743 1.00 52.09 97 ALA A C 1
ATOM 782 O O . ALA A 1 97 ? -25.320 0.817 -71.132 1.00 52.09 97 ALA A O 1
#

Sequence (97 aa):
MPRLGDVRREWQVNFSSGDSADDYMEPLKDSFSALTSEFAGDEEVKSIVERETSYLNDWIAEHRDEEADDKPKRALGDVETPEEFDDSRSIFDDVDA

Secondary structure (DSSP, 8-state):
---HHHHHHHHHHH--TTS-HHHHHHHHHHHHHHHHHHTTT-HHHHHHHHHHHHHHHHHHHHHHH-SS--------------------S-TTSS---